Protein AF-A0A537M362-F1 (afdb_monomer_lite)

Radius of gyration: 18.37 Å; chains: 1; bounding box: 52×38×34 Å

Foldseek 3Di:
DVVCCVPPVDDDDDDDDPCCVVCVVVVVLVCQLCVPPDPPDDPVPDDPVNSVVSVCCQQCAFDVVQVRGGVVVSVPPPPPPPVPPPPDDDDD

Structure (mmCIF, N/CA/C/O backbone):
data_AF-A0A537M362-F1
#
_entry.id   AF-A0A537M362-F1
#
loop_
_atom_site.group_PDB
_atom_site.id
_atom_site.type_symbol
_atom_site.label_atom_id
_atom_site.label_alt_id
_atom_site.label_comp_id
_atom_site.label_asym_id
_atom_site.label_entity_id
_atom_site.label_seq_id
_atom_site.pdbx_PDB_ins_code
_atom_site.Cartn_x
_atom_site.Cartn_y
_atom_site.Cartn_z
_atom_site.occupancy
_atom_site.B_iso_or_equiv
_atom_site.auth_seq_id
_atom_site.auth_comp_id
_atom_site.auth_asym_id
_atom_site.auth_atom_id
_atom_site.pdbx_PDB_model_num
ATOM 1 N N . HIS A 1 1 ? -17.171 -8.900 -10.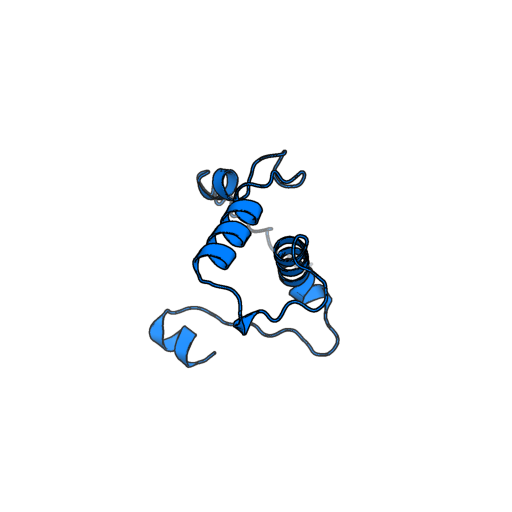772 1.00 81.12 1 HIS A N 1
ATOM 2 C CA . HIS A 1 1 ? -18.063 -8.375 -9.726 1.00 81.12 1 HIS A CA 1
ATOM 3 C C . HIS A 1 1 ? -19.120 -9.409 -9.328 1.00 81.12 1 HIS A C 1
ATOM 5 O O . HIS A 1 1 ? -19.021 -9.926 -8.228 1.00 81.12 1 HIS A O 1
ATOM 11 N N . TYR A 1 2 ? -20.001 -9.855 -10.235 1.00 88.12 2 TYR A N 1
ATOM 12 C CA . TYR A 1 2 ? -21.070 -10.828 -9.937 1.00 88.12 2 TYR A CA 1
ATOM 13 C C . TYR A 1 2 ? -20.610 -12.143 -9.268 1.00 88.12 2 TYR A C 1
ATOM 15 O O . TYR A 1 2 ? -21.292 -12.648 -8.380 1.00 88.12 2 TYR A O 1
ATOM 23 N N . LYS A 1 3 ? -19.439 -12.693 -9.643 1.00 90.44 3 LYS A N 1
ATOM 24 C CA . LYS A 1 3 ? -18.890 -13.911 -9.007 1.00 90.44 3 LYS A CA 1
ATOM 25 C C . LYS A 1 3 ? -18.548 -13.701 -7.525 1.00 90.44 3 LYS A C 1
ATOM 27 O O . LYS A 1 3 ? -18.883 -14.557 -6.717 1.00 90.44 3 LYS A O 1
ATOM 32 N N . LEU A 1 4 ? -17.932 -12.566 -7.180 1.00 89.38 4 LEU A N 1
ATOM 33 C CA . LEU A 1 4 ? -17.538 -12.238 -5.803 1.00 89.38 4 LEU A CA 1
ATOM 34 C C . LEU A 1 4 ? -18.770 -12.051 -4.915 1.00 89.38 4 LEU A C 1
ATOM 36 O O . LEU A 1 4 ? -18.842 -12.642 -3.845 1.00 89.38 4 LEU A O 1
ATOM 40 N N . THR A 1 5 ? -19.770 -11.312 -5.396 1.00 90.56 5 THR A N 1
ATOM 41 C CA . THR A 1 5 ? -21.024 -11.099 -4.662 1.00 90.56 5 THR A CA 1
ATOM 42 C C . THR A 1 5 ? -21.773 -12.409 -4.441 1.00 90.56 5 THR A C 1
ATOM 44 O O . THR A 1 5 ? -22.223 -12.678 -3.335 1.00 90.56 5 THR A O 1
ATOM 47 N N . ARG A 1 6 ? -21.846 -13.277 -5.457 1.00 91.81 6 ARG A N 1
ATOM 48 C CA . ARG A 1 6 ? -22.536 -14.568 -5.338 1.00 91.81 6 ARG A CA 1
ATOM 49 C C . ARG A 1 6 ? -21.835 -15.545 -4.390 1.00 91.81 6 ARG A C 1
ATOM 51 O O . ARG A 1 6 ? -22.514 -16.309 -3.718 1.00 91.81 6 ARG A O 1
ATOM 58 N N . GLN A 1 7 ? -20.503 -15.577 -4.389 1.00 94.94 7 GLN A N 1
ATOM 59 C CA . GLN A 1 7 ? -19.737 -16.565 -3.619 1.00 94.94 7 GLN A CA 1
ATOM 60 C C . GLN A 1 7 ? -19.423 -16.108 -2.194 1.00 94.94 7 GLN A C 1
ATOM 62 O O . GLN A 1 7 ? -19.389 -16.937 -1.294 1.00 94.94 7 GLN A O 1
ATOM 67 N N . LEU A 1 8 ? -19.171 -14.812 -1.998 1.00 93.25 8 LEU A N 1
ATOM 68 C CA . LEU A 1 8 ? -18.673 -14.260 -0.736 1.00 93.25 8 LEU A CA 1
ATOM 69 C C . LEU A 1 8 ? -19.634 -13.240 -0.108 1.00 93.25 8 LEU A C 1
ATOM 71 O O . LEU A 1 8 ? -19.344 -12.733 0.968 1.00 93.25 8 LEU A O 1
ATOM 75 N N . GLY A 1 9 ? -20.741 -12.891 -0.776 1.00 92.88 9 GLY A N 1
ATOM 76 C CA . GLY A 1 9 ? -21.664 -11.851 -0.303 1.00 92.88 9 GLY A CA 1
ATOM 77 C C . GLY A 1 9 ? -21.068 -10.440 -0.319 1.00 92.88 9 GLY A C 1
ATOM 78 O O . GLY A 1 9 ? -21.626 -9.534 0.285 1.00 92.88 9 GLY A O 1
ATOM 79 N N . VAL A 1 10 ? -19.925 -10.244 -0.986 1.00 93.38 10 VAL A N 1
ATOM 80 C CA . VAL A 1 10 ? -19.202 -8.967 -0.988 1.00 93.38 10 VAL A CA 1
ATOM 81 C C . VAL A 1 10 ? -19.745 -8.054 -2.085 1.00 93.38 10 VAL A C 1
ATOM 83 O O . VAL A 1 10 ? -19.770 -8.412 -3.270 1.00 93.38 10 VAL A O 1
ATOM 86 N N . GLU A 1 11 ? -20.155 -6.853 -1.692 1.00 92.38 11 GLU A N 1
ATOM 87 C CA . GLU A 1 11 ? -20.516 -5.786 -2.618 1.00 92.38 11 GLU A CA 1
ATOM 88 C C . GLU A 1 11 ? -19.283 -5.252 -3.348 1.00 92.38 11 GLU A C 1
ATOM 90 O O . GLU A 1 11 ? -18.173 -5.200 -2.818 1.00 92.38 11 GLU A O 1
ATOM 95 N N . THR A 1 12 ? -19.472 -4.844 -4.596 1.00 90.81 12 THR A N 1
ATOM 96 C CA . THR A 1 12 ? -18.382 -4.353 -5.438 1.00 90.81 12 THR A CA 1
ATOM 97 C C . THR A 1 12 ? -18.739 -3.003 -6.019 1.00 90.81 12 THR A C 1
ATOM 99 O O . THR A 1 12 ? -19.835 -2.836 -6.548 1.00 90.81 12 THR A O 1
ATOM 102 N N . TYR A 1 13 ? -17.774 -2.094 -6.008 1.00 89.69 13 TYR A N 1
ATOM 103 C CA . TYR A 1 13 ? -17.947 -0.716 -6.440 1.00 89.69 13 TYR A CA 1
ATOM 104 C C . TYR A 1 13 ? -16.953 -0.390 -7.556 1.00 89.69 13 TYR A C 1
ATOM 106 O O . TYR A 1 13 ? -15.813 -0.862 -7.540 1.00 89.69 13 TYR A O 1
ATOM 114 N N . PHE A 1 14 ? -17.385 0.417 -8.522 1.00 91.12 14 PHE A N 1
ATOM 115 C CA . PHE A 1 14 ? -16.528 0.978 -9.564 1.00 91.12 14 PHE A CA 1
ATOM 116 C C . PHE A 1 14 ? -16.442 2.485 -9.388 1.00 91.12 14 PHE A C 1
ATOM 118 O O . PHE A 1 14 ? -17.343 3.106 -8.835 1.00 91.12 14 PHE A O 1
ATOM 125 N N . CYS A 1 15 ? -15.345 3.063 -9.860 1.00 91.62 15 CYS A N 1
ATOM 126 C CA . CYS A 1 15 ? -15.194 4.508 -9.858 1.00 91.62 15 CYS A CA 1
ATOM 127 C C . CYS A 1 15 ? -15.912 5.105 -11.058 1.00 91.62 15 CYS A C 1
ATOM 129 O O . CYS A 1 15 ? -15.857 4.554 -12.162 1.00 91.62 15 CYS A O 1
ATOM 131 N N . ASP A 1 16 ? -16.509 6.263 -10.835 1.00 93.81 16 ASP A N 1
ATOM 132 C CA . ASP A 1 16 ? -17.120 7.068 -11.866 1.00 93.81 16 ASP A CA 1
ATOM 133 C C . ASP A 1 16 ? -16.070 7.549 -12.870 1.00 93.81 16 ASP A C 1
ATOM 135 O O . ASP A 1 16 ? -14.874 7.732 -12.588 1.00 93.81 16 ASP A O 1
ATOM 139 N N . THR A 1 17 ? -16.530 7.741 -14.102 1.00 92.38 17 THR A N 1
ATOM 140 C CA . THR A 1 17 ? -15.661 8.181 -15.191 1.00 92.38 17 THR A CA 1
ATOM 141 C C . THR A 1 17 ? -15.146 9.588 -14.890 1.00 92.38 17 THR A C 1
ATOM 143 O O . THR A 1 17 ? -15.927 10.487 -14.604 1.00 92.38 17 THR A O 1
ATOM 146 N N . ARG A 1 18 ? -13.824 9.793 -15.002 1.00 88.50 18 ARG A N 1
ATOM 147 C CA . ARG A 1 18 ? -13.116 11.041 -14.636 1.00 88.50 18 ARG A CA 1
ATOM 148 C C . ARG A 1 18 ? -13.120 11.378 -13.136 1.00 88.50 18 ARG A C 1
ATOM 150 O O . ARG A 1 18 ? -12.849 12.524 -12.790 1.00 88.50 18 ARG A O 1
ATOM 157 N N . SER A 1 19 ? -13.307 10.390 -12.259 1.00 90.50 19 SER A N 1
ATOM 158 C CA . SER A 1 19 ? -13.262 10.578 -10.800 1.00 90.50 19 SER A CA 1
ATOM 159 C C . SER A 1 19 ? -12.085 9.854 -10.126 1.00 90.50 19 SER A C 1
ATOM 161 O O . SER A 1 19 ? -12.290 8.953 -9.312 1.00 90.50 19 SER A O 1
ATOM 163 N N . PRO A 1 20 ? -10.819 10.225 -10.422 1.00 85.62 20 PRO A N 1
ATOM 164 C CA . PRO A 1 20 ? -9.645 9.558 -9.846 1.00 85.62 20 PRO A CA 1
ATOM 165 C C . PRO A 1 20 ? -9.590 9.645 -8.312 1.00 85.62 20 PRO A C 1
ATOM 167 O O . PRO A 1 20 ? -9.094 8.727 -7.662 1.00 85.62 20 PRO A O 1
ATOM 170 N N . TRP A 1 21 ? -10.170 10.689 -7.709 1.00 90.19 21 TRP A N 1
ATOM 171 C CA . TRP A 1 21 ? -10.211 10.866 -6.252 1.00 90.19 21 TRP A CA 1
ATOM 172 C C . TRP A 1 21 ? -10.925 9.726 -5.510 1.00 90.19 21 TRP A C 1
ATOM 174 O O . TRP A 1 21 ? -10.565 9.438 -4.371 1.00 90.19 21 TRP A O 1
ATOM 184 N N . GLN A 1 22 ? -11.858 9.011 -6.156 1.00 93.44 22 GLN A N 1
ATOM 185 C CA . GLN A 1 22 ? -12.514 7.828 -5.578 1.00 93.44 22 GLN A CA 1
ATOM 186 C C . GLN A 1 22 ? -11.539 6.661 -5.333 1.00 93.44 22 GLN A C 1
ATOM 188 O O . GLN A 1 22 ? -11.864 5.736 -4.593 1.00 93.44 22 GLN A O 1
ATOM 193 N N . LYS A 1 23 ? -10.325 6.707 -5.905 1.00 93.00 23 LYS A N 1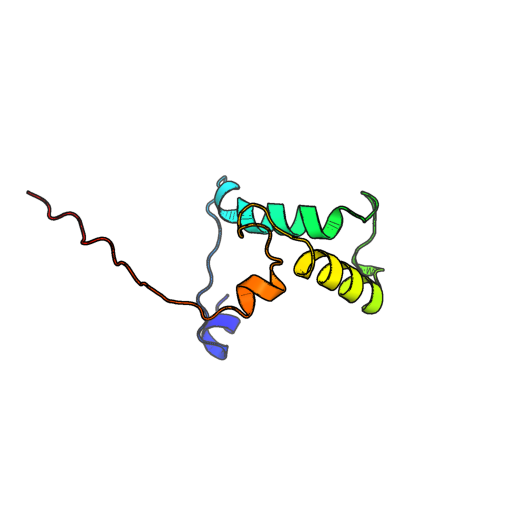
ATOM 194 C CA . LYS A 1 23 ? -9.250 5.723 -5.679 1.00 93.00 23 LYS A CA 1
ATOM 195 C C . LYS A 1 23 ? -8.062 6.267 -4.900 1.00 93.00 23 LYS A C 1
ATOM 197 O O . LYS A 1 23 ? -7.069 5.551 -4.766 1.00 93.00 23 LYS A O 1
ATOM 202 N N . GLY A 1 24 ? -8.143 7.476 -4.343 1.00 91.81 24 GLY A N 1
ATOM 203 C CA . GLY A 1 24 ? -6.987 8.128 -3.716 1.00 91.81 24 GLY A CA 1
ATOM 204 C C . GLY A 1 24 ? -6.299 7.270 -2.643 1.00 91.81 24 GLY A C 1
ATOM 205 O O . GLY A 1 24 ? -5.071 7.218 -2.573 1.00 91.81 24 GLY A O 1
ATOM 206 N N . GLY A 1 25 ? -7.075 6.519 -1.852 1.00 90.69 25 GLY A N 1
ATOM 207 C CA . GLY A 1 25 ? -6.535 5.595 -0.848 1.00 90.69 25 GLY A CA 1
ATOM 208 C C . GLY A 1 25 ? -5.720 4.444 -1.450 1.00 90.69 25 GLY A C 1
ATOM 209 O O . GLY A 1 25 ? -4.605 4.173 -0.999 1.00 90.69 25 GLY A O 1
ATOM 210 N N . VAL A 1 26 ? -6.248 3.807 -2.49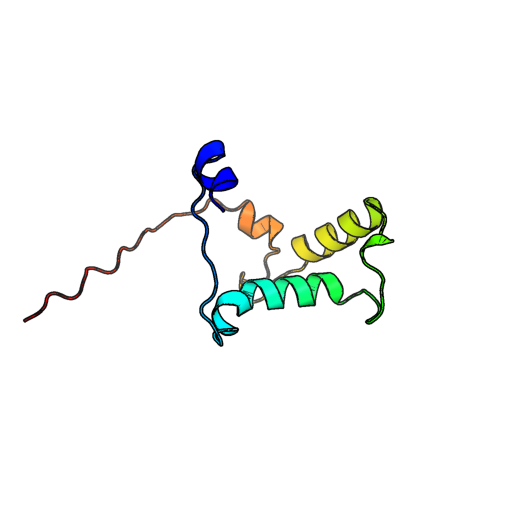9 1.00 91.75 26 VAL A N 1
ATOM 211 C CA . VAL A 1 26 ? -5.594 2.696 -3.209 1.00 91.75 26 VAL A CA 1
ATOM 212 C C . VAL A 1 26 ? -4.327 3.180 -3.912 1.00 91.75 26 VAL A C 1
ATOM 214 O O . VAL A 1 26 ? -3.277 2.552 -3.792 1.00 91.75 26 VAL A O 1
ATOM 217 N N . GLU A 1 27 ? -4.387 4.327 -4.587 1.00 94.44 27 GLU A N 1
ATOM 218 C CA . GLU A 1 27 ? -3.236 4.909 -5.284 1.00 94.44 27 GLU A CA 1
ATOM 219 C C . GLU A 1 27 ? -2.107 5.279 -4.309 1.00 94.44 27 GLU A C 1
ATOM 221 O O . GLU A 1 27 ? -0.941 4.954 -4.553 1.00 94.44 27 GLU A O 1
ATOM 226 N N . ASN A 1 28 ? -2.438 5.860 -3.149 1.00 92.31 28 ASN A N 1
ATOM 227 C CA . ASN A 1 28 ? -1.466 6.119 -2.083 1.00 92.31 28 ASN A CA 1
ATOM 228 C C . ASN A 1 28 ? -0.860 4.821 -1.517 1.00 92.31 28 ASN A C 1
ATOM 230 O O . ASN A 1 28 ? 0.346 4.771 -1.258 1.00 92.31 28 ASN A O 1
ATOM 234 N N . ALA A 1 29 ? -1.656 3.764 -1.332 1.00 92.88 29 ALA A N 1
ATOM 235 C CA . ALA A 1 29 ? -1.152 2.473 -0.863 1.00 92.88 29 ALA A CA 1
ATOM 236 C C 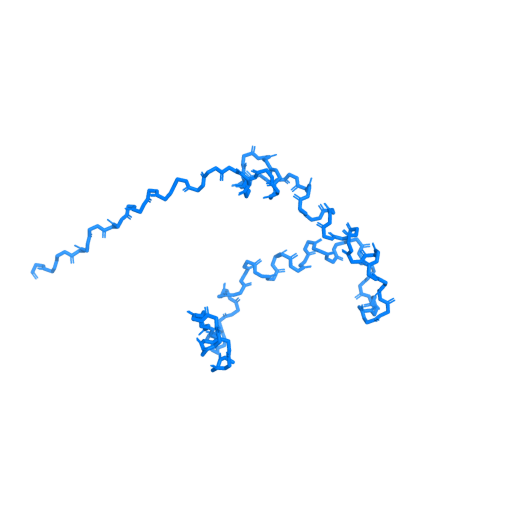. ALA A 1 29 ? -0.172 1.845 -1.869 1.00 92.88 29 ALA A C 1
ATOM 238 O O . ALA A 1 29 ? 0.946 1.485 -1.490 1.00 92.88 29 ALA A O 1
ATOM 239 N N . ILE A 1 30 ? -0.534 1.810 -3.157 1.00 93.19 30 ILE A N 1
ATOM 240 C CA . ILE A 1 30 ? 0.327 1.309 -4.240 1.00 93.19 30 ILE A CA 1
ATOM 241 C C . ILE A 1 30 ? 1.624 2.123 -4.327 1.00 93.19 30 ILE A C 1
ATOM 243 O O . ILE A 1 30 ? 2.710 1.550 -4.424 1.00 93.19 30 ILE A O 1
ATOM 247 N N . GLY A 1 31 ? 1.542 3.454 -4.241 1.00 93.25 31 GLY A N 1
ATOM 248 C CA . GLY A 1 31 ? 2.720 4.325 -4.261 1.00 93.25 31 GLY A CA 1
ATOM 249 C C . GLY A 1 31 ? 3.698 4.045 -3.115 1.00 93.25 31 GLY A C 1
ATOM 250 O O . GLY A 1 31 ? 4.911 4.145 -3.291 1.00 93.25 31 GLY A O 1
ATOM 251 N N . ARG A 1 32 ? 3.194 3.644 -1.942 1.00 93.62 32 ARG A N 1
ATOM 252 C CA . ARG A 1 32 ? 4.030 3.254 -0.797 1.00 93.62 32 ARG A CA 1
ATOM 253 C C . ARG A 1 32 ? 4.657 1.880 -0.975 1.00 93.62 32 ARG A C 1
ATOM 255 O O . ARG A 1 32 ? 5.850 1.757 -0.722 1.00 93.62 32 ARG A O 1
ATOM 262 N N . LEU A 1 33 ? 3.885 0.896 -1.438 1.00 93.25 33 LEU A N 1
ATOM 263 C CA . LEU A 1 33 ? 4.380 -0.454 -1.735 1.00 93.25 33 LEU A CA 1
ATOM 264 C C . LEU A 1 33 ? 5.506 -0.431 -2.774 1.00 93.25 33 LEU A C 1
ATOM 266 O O . LEU A 1 33 ? 6.464 -1.186 -2.671 1.00 93.25 33 LEU A O 1
ATOM 270 N N . ARG A 1 34 ? 5.422 0.472 -3.755 1.00 93.75 34 ARG A N 1
ATOM 271 C CA . ARG A 1 34 ? 6.409 0.579 -4.837 1.00 93.75 34 ARG A CA 1
ATOM 272 C C . ARG A 1 34 ? 7.583 1.510 -4.538 1.00 93.75 34 ARG A C 1
ATOM 274 O O . ARG A 1 34 ? 8.462 1.631 -5.381 1.00 93.75 34 ARG A O 1
ATOM 281 N N . ARG A 1 35 ? 7.623 2.179 -3.380 1.00 92.12 35 ARG A N 1
ATOM 282 C CA . ARG A 1 35 ? 8.606 3.244 -3.103 1.00 92.12 35 ARG A CA 1
ATOM 283 C C . ARG A 1 35 ? 10.057 2.757 -3.133 1.00 92.12 35 ARG A C 1
ATOM 285 O O . ARG A 1 35 ? 10.937 3.518 -3.516 1.00 92.12 35 ARG A O 1
ATOM 292 N N . THR A 1 36 ? 10.295 1.517 -2.718 1.00 89.00 36 THR A N 1
ATOM 293 C CA . THR A 1 36 ? 11.627 0.894 -2.688 1.00 89.00 36 THR A CA 1
ATOM 294 C C . THR A 1 36 ? 11.996 0.217 -4.007 1.00 89.00 36 THR A C 1
ATOM 296 O O . THR A 1 36 ? 13.147 -0.170 -4.194 1.00 89.00 36 THR A O 1
ATOM 299 N N . LEU A 1 37 ? 11.045 0.086 -4.938 1.00 92.75 37 LEU A N 1
ATOM 300 C CA . LEU A 1 37 ? 11.274 -0.536 -6.233 1.00 92.75 37 LEU A CA 1
ATOM 301 C C . LEU A 1 37 ? 11.753 0.503 -7.257 1.00 92.75 37 LEU A C 1
ATOM 303 O O . LEU A 1 37 ? 11.189 1.598 -7.341 1.00 92.75 37 LEU A O 1
ATOM 307 N N . PRO A 1 38 ? 12.733 0.156 -8.109 1.00 93.38 38 PRO A N 1
ATOM 308 C CA . PRO A 1 38 ? 13.037 0.938 -9.298 1.00 93.38 38 PRO A CA 1
ATOM 309 C C . PRO A 1 38 ? 11.786 1.216 -10.148 1.00 93.38 38 PRO A C 1
ATOM 311 O O . PRO A 1 38 ? 10.884 0.389 -10.287 1.00 93.38 38 PRO A O 1
ATOM 314 N N . ARG A 1 39 ? 11.730 2.391 -10.785 1.00 89.88 39 ARG A N 1
ATOM 315 C CA . ARG A 1 39 ? 10.537 2.839 -11.531 1.00 89.88 39 ARG A CA 1
ATOM 316 C C . ARG A 1 39 ? 10.100 1.863 -12.636 1.00 89.88 39 ARG A C 1
ATOM 318 O O . ARG A 1 39 ? 8.908 1.767 -12.918 1.00 89.88 39 ARG A O 1
ATOM 325 N N . LYS A 1 40 ? 11.057 1.159 -13.249 1.00 92.56 40 LYS A N 1
ATOM 326 C CA . LYS A 1 40 ? 10.855 0.206 -14.354 1.00 92.56 40 LYS A CA 1
ATOM 327 C C . LYS A 1 40 ? 10.902 -1.266 -13.912 1.00 92.56 40 LYS A C 1
ATOM 329 O O . LYS A 1 40 ? 11.122 -2.133 -14.749 1.00 92.56 40 LYS A O 1
ATOM 334 N N . THR A 1 41 ? 10.732 -1.561 -12.621 1.00 93.00 41 THR A N 1
ATOM 335 C CA . THR A 1 41 ? 10.678 -2.950 -12.141 1.00 93.00 41 THR A CA 1
ATOM 336 C C . THR A 1 41 ? 9.526 -3.705 -12.796 1.00 93.00 41 THR A C 1
ATOM 338 O O . THR A 1 41 ? 8.379 -3.257 -12.732 1.00 93.00 41 THR A O 1
ATOM 341 N N . ASN A 1 42 ? 9.830 -4.861 -13.389 1.00 93.56 42 ASN A N 1
ATOM 342 C CA . ASN A 1 42 ? 8.817 -5.806 -13.837 1.00 93.56 42 ASN A CA 1
ATOM 343 C C . ASN A 1 42 ? 8.235 -6.533 -12.614 1.00 93.56 42 ASN A C 1
ATOM 345 O O . ASN A 1 42 ? 8.937 -7.306 -11.961 1.00 93.56 42 ASN A O 1
ATOM 349 N N . LEU A 1 43 ? 6.964 -6.278 -12.299 1.00 90.50 43 LEU A N 1
ATOM 350 C CA . LEU A 1 43 ? 6.310 -6.858 -11.124 1.00 90.50 43 LEU A CA 1
ATOM 351 C C . LEU A 1 43 ? 6.113 -8.372 -11.253 1.00 90.50 43 LEU A C 1
ATOM 353 O O . LEU A 1 43 ? 6.197 -9.064 -10.245 1.00 90.50 43 LEU A O 1
ATOM 357 N N . ASP A 1 44 ? 5.954 -8.886 -12.474 1.00 93.31 44 ASP A N 1
ATOM 358 C CA . ASP A 1 44 ? 5.747 -10.318 -12.725 1.00 93.31 44 ASP A CA 1
ATOM 359 C C . ASP A 1 44 ? 7.014 -11.143 -12.455 1.00 93.31 44 ASP A C 1
ATOM 361 O O . ASP A 1 44 ? 6.950 -12.352 -12.260 1.00 93.31 44 ASP A O 1
ATOM 365 N N . SER A 1 45 ? 8.180 -10.487 -12.424 1.00 94.38 45 SER A N 1
ATOM 366 C CA . SER A 1 45 ? 9.461 -11.120 -12.087 1.00 94.38 45 SER A CA 1
ATOM 367 C C . SER A 1 45 ? 9.765 -11.159 -10.587 1.00 94.38 45 SER A C 1
ATOM 369 O O . SER A 1 45 ? 10.776 -11.738 -10.190 1.00 94.38 45 SER A O 1
ATOM 371 N N . LEU A 1 46 ? 8.934 -10.532 -9.747 1.00 93.94 46 LEU A N 1
ATOM 372 C CA . LEU A 1 46 ? 9.151 -10.527 -8.303 1.00 93.94 46 LEU A CA 1
ATOM 373 C C . LEU A 1 46 ? 8.851 -11.905 -7.719 1.00 93.94 46 LEU A C 1
ATOM 375 O O . LEU A 1 46 ? 7.793 -12.484 -7.959 1.00 93.94 46 LEU A O 1
ATOM 379 N N . SER A 1 47 ? 9.774 -12.417 -6.906 1.00 96.12 47 SER A N 1
ATOM 380 C CA . SER A 1 47 ? 9.528 -13.652 -6.168 1.00 96.12 47 SER A CA 1
ATOM 381 C C . SER A 1 47 ? 8.495 -13.422 -5.060 1.00 96.12 47 SER A C 1
ATOM 383 O O . SER A 1 47 ? 8.385 -12.316 -4.525 1.00 96.12 47 SER A O 1
ATOM 385 N N . ASN A 1 48 ? 7.796 -14.481 -4.636 1.00 95.81 48 ASN A N 1
ATOM 386 C CA . ASN A 1 48 ? 6.884 -14.408 -3.485 1.00 95.81 48 ASN A CA 1
ATOM 387 C C . ASN A 1 48 ? 7.582 -13.834 -2.242 1.00 95.81 48 ASN A C 1
ATOM 389 O O . ASN A 1 48 ? 7.030 -12.980 -1.560 1.00 95.81 48 ASN A O 1
ATOM 393 N N . ARG A 1 49 ? 8.849 -14.205 -2.016 1.00 96.44 49 ARG A N 1
ATOM 394 C CA . ARG A 1 49 ? 9.654 -13.680 -0.907 1.00 96.44 49 ARG A CA 1
ATOM 395 C C . ARG A 1 49 ? 9.867 -12.168 -1.000 1.00 96.44 49 ARG A C 1
ATOM 397 O O . ARG A 1 49 ? 9.946 -11.499 0.029 1.00 96.44 49 ARG A O 1
ATOM 404 N N . ASP A 1 50 ? 10.019 -11.623 -2.202 1.00 94.06 50 ASP A N 1
ATOM 405 C CA . ASP A 1 50 ? 10.169 -10.179 -2.382 1.00 94.06 50 ASP A CA 1
ATOM 406 C C . ASP A 1 50 ? 8.841 -9.460 -2.157 1.00 94.06 50 ASP A C 1
ATOM 408 O O . ASP A 1 50 ? 8.823 -8.422 -1.496 1.00 94.06 50 ASP A O 1
ATOM 412 N N . LEU A 1 51 ? 7.727 -10.044 -2.607 1.00 93.88 51 LEU A N 1
ATOM 413 C CA . LEU A 1 51 ? 6.389 -9.535 -2.303 1.00 93.88 51 LEU A CA 1
ATOM 414 C C . LEU A 1 51 ? 6.123 -9.521 -0.793 1.00 93.88 51 LEU A C 1
ATOM 416 O O . LEU A 1 51 ? 5.705 -8.490 -0.267 1.00 93.88 51 LEU A O 1
ATOM 420 N N . ASP A 1 52 ? 6.455 -10.598 -0.080 1.00 95.31 52 ASP A N 1
ATOM 421 C CA . ASP A 1 52 ? 6.295 -10.687 1.375 1.00 95.31 52 ASP A CA 1
ATOM 422 C C . ASP A 1 52 ? 7.105 -9.611 2.101 1.00 95.31 52 ASP A C 1
ATOM 424 O O . ASP A 1 52 ? 6.611 -8.973 3.032 1.00 95.31 52 ASP A O 1
ATOM 428 N N . LYS A 1 53 ? 8.336 -9.340 1.647 1.00 94.81 53 LYS A N 1
ATOM 429 C CA . LYS A 1 53 ? 9.151 -8.244 2.193 1.00 94.81 53 LYS A CA 1
ATOM 430 C C . LYS A 1 53 ? 8.502 -6.882 1.961 1.00 94.81 53 LYS A C 1
ATOM 432 O O . LYS A 1 53 ? 8.503 -6.062 2.876 1.00 94.81 53 LYS A O 1
ATOM 437 N N . LEU A 1 54 ? 7.958 -6.622 0.770 1.00 94.56 54 LEU A N 1
ATOM 438 C CA . LEU A 1 54 ? 7.281 -5.354 0.469 1.00 94.56 54 LEU A CA 1
ATOM 439 C C . LEU A 1 54 ? 6.024 -5.178 1.326 1.00 94.56 54 LEU A C 1
ATOM 441 O O . LEU A 1 54 ? 5.791 -4.092 1.862 1.00 94.56 54 LEU A O 1
ATOM 445 N N . VAL A 1 55 ? 5.241 -6.246 1.495 1.00 95.00 55 VAL A N 1
ATOM 446 C CA . VAL A 1 55 ? 4.062 -6.253 2.367 1.00 95.00 55 VAL A CA 1
ATOM 447 C C . VAL A 1 55 ? 4.478 -6.004 3.812 1.00 95.00 55 VAL A C 1
ATOM 449 O O . VAL A 1 55 ? 3.950 -5.082 4.427 1.00 95.00 55 VAL A O 1
ATOM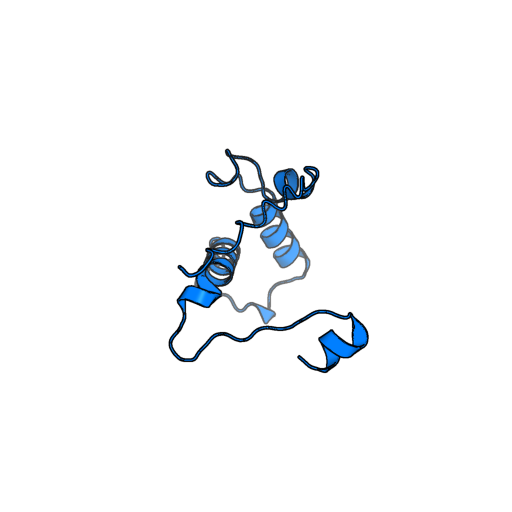 452 N N . ALA A 1 56 ? 5.475 -6.728 4.323 1.00 95.38 56 ALA A N 1
ATOM 453 C CA . ALA A 1 56 ? 5.977 -6.559 5.684 1.00 95.38 56 ALA A CA 1
ATOM 454 C C . ALA A 1 56 ? 6.502 -5.137 5.937 1.00 95.38 56 ALA A C 1
ATOM 456 O O . ALA A 1 56 ? 6.230 -4.554 6.985 1.00 95.38 56 ALA A O 1
ATOM 457 N N . GLN A 1 57 ? 7.218 -4.540 4.981 1.00 94.94 57 GLN A N 1
ATOM 458 C CA . GLN A 1 57 ? 7.631 -3.137 5.072 1.00 94.94 57 GLN A CA 1
ATOM 459 C C . GLN A 1 57 ? 6.412 -2.213 5.141 1.00 94.94 57 GLN A C 1
ATOM 461 O O . GLN A 1 57 ? 6.351 -1.326 5.992 1.00 94.94 57 GLN A O 1
ATOM 466 N N . TYR A 1 58 ? 5.416 -2.418 4.279 1.00 95.25 58 TYR A N 1
ATOM 467 C CA . TYR A 1 58 ? 4.215 -1.589 4.243 1.00 95.25 58 TYR A CA 1
ATOM 468 C C . TYR A 1 58 ? 3.394 -1.665 5.538 1.00 95.25 58 TYR A C 1
ATOM 470 O O . TYR A 1 58 ? 2.977 -0.612 6.043 1.00 95.25 58 TYR A O 1
ATOM 478 N N . THR A 1 59 ? 3.175 -2.876 6.062 1.00 95.31 59 THR A N 1
ATOM 479 C CA . THR A 1 59 ? 2.350 -3.148 7.249 1.00 95.31 59 THR A CA 1
ATOM 480 C C . THR A 1 59 ? 3.028 -2.741 8.549 1.00 95.31 59 THR A C 1
ATOM 482 O O . THR A 1 59 ? 2.318 -2.383 9.482 1.00 95.31 59 THR A O 1
ATOM 485 N N . ASN A 1 60 ? 4.366 -2.733 8.592 1.00 95.69 60 ASN A N 1
ATOM 486 C CA . ASN A 1 60 ? 5.156 -2.342 9.766 1.00 95.69 60 ASN A CA 1
ATOM 487 C C . ASN A 1 60 ? 5.697 -0.903 9.698 1.00 95.69 60 ASN A C 1
ATOM 489 O O . ASN A 1 60 ? 6.484 -0.507 10.549 1.00 95.69 60 ASN A O 1
ATOM 493 N N . THR A 1 61 ? 5.307 -0.097 8.703 1.00 95.50 61 THR A N 1
ATOM 494 C CA . THR A 1 61 ? 5.704 1.321 8.639 1.00 95.50 61 THR A CA 1
ATOM 495 C C . THR A 1 61 ? 4.712 2.197 9.421 1.00 95.50 61 THR A C 1
ATOM 497 O O . THR A 1 61 ? 3.564 2.320 8.968 1.00 95.50 61 THR A O 1
ATOM 500 N N . PRO A 1 62 ? 5.143 2.886 10.500 1.00 96.31 62 PRO A N 1
ATOM 501 C CA . PRO A 1 62 ? 4.330 3.835 11.265 1.00 96.31 62 PRO A CA 1
ATOM 502 C C . PRO A 1 62 ? 3.645 4.902 10.409 1.00 96.31 62 PRO A C 1
ATOM 504 O O . PRO A 1 62 ? 4.234 5.443 9.465 1.00 96.31 62 PRO A O 1
ATOM 507 N N . ARG A 1 63 ? 2.395 5.253 10.738 1.00 94.81 63 ARG A N 1
ATOM 508 C CA . ARG A 1 63 ? 1.620 6.274 10.014 1.00 94.81 63 ARG A CA 1
ATOM 509 C C . ARG A 1 63 ? 1.193 7.401 10.939 1.00 94.81 63 ARG A C 1
ATOM 511 O O . ARG A 1 63 ? 0.486 7.179 11.911 1.00 94.81 63 ARG A O 1
ATOM 518 N N . LYS A 1 64 ? 1.513 8.643 10.563 1.00 94.44 64 LYS A N 1
ATOM 519 C CA . LYS A 1 64 ? 1.063 9.842 11.292 1.00 94.44 64 LYS A CA 1
ATOM 520 C C . LYS A 1 64 ? -0.464 9.890 11.463 1.00 94.44 64 LYS A C 1
ATOM 522 O O . LYS A 1 64 ? -0.939 10.258 12.526 1.00 94.44 64 LYS A O 1
ATOM 527 N N . CYS A 1 65 ? -1.228 9.473 10.448 1.00 91.50 65 CYS A N 1
ATOM 528 C CA . CYS A 1 65 ? -2.695 9.425 10.511 1.00 91.50 65 CYS A CA 1
ATOM 529 C C . CYS A 1 65 ? -3.252 8.341 11.452 1.00 91.50 65 CYS A C 1
ATOM 531 O O . CYS A 1 65 ? -4.444 8.349 11.720 1.00 91.50 65 CYS A O 1
ATOM 533 N N . LEU A 1 66 ? -2.408 7.426 11.938 1.00 91.88 66 LEU A N 1
ATOM 534 C CA . LEU A 1 66 ? -2.742 6.403 12.932 1.00 91.88 66 LEU A CA 1
ATOM 535 C C . LEU A 1 66 ? -2.079 6.712 14.287 1.00 91.88 66 LEU A C 1
ATOM 537 O O . LEU A 1 66 ? -1.761 5.803 15.041 1.00 91.88 66 LEU A O 1
ATOM 541 N N . GLY A 1 67 ? -1.749 7.979 14.568 1.00 94.44 67 GLY A N 1
ATOM 542 C CA . GLY A 1 67 ? -1.037 8.336 15.802 1.00 94.44 67 GLY A CA 1
ATOM 543 C C . GLY A 1 67 ? 0.364 7.723 15.892 1.00 94.44 67 GLY A C 1
ATOM 544 O O . GLY A 1 67 ? 0.827 7.408 16.979 1.00 94.44 67 GLY A O 1
ATOM 545 N N . PHE A 1 68 ? 1.027 7.538 14.745 1.00 95.19 68 PHE A N 1
ATOM 546 C CA . PHE A 1 68 ? 2.317 6.850 14.612 1.00 95.19 68 PHE A CA 1
ATOM 547 C C . PHE A 1 68 ? 2.296 5.347 14.927 1.00 95.19 68 PHE A C 1
ATOM 549 O O . PHE A 1 68 ? 3.357 4.739 15.003 1.00 95.19 68 PHE A O 1
ATOM 556 N N . GLN A 1 69 ? 1.123 4.717 14.986 1.00 95.62 69 GLN A N 1
ATOM 557 C CA . GLN A 1 69 ? 1.019 3.257 14.956 1.00 95.62 69 GLN A CA 1
ATOM 558 C C . GLN A 1 69 ? 1.247 2.709 13.542 1.00 95.62 69 GLN A C 1
ATOM 560 O O . GLN A 1 69 ? 1.064 3.403 12.527 1.00 95.62 69 GLN A O 1
ATOM 565 N N . THR A 1 70 ? 1.658 1.449 13.462 1.00 96.38 70 THR A N 1
ATOM 566 C CA . THR A 1 70 ? 1.739 0.701 12.207 1.00 96.38 70 THR A CA 1
ATOM 567 C C . THR A 1 70 ? 0.347 0.229 11.766 1.00 96.38 70 THR A C 1
ATOM 569 O O . THR A 1 70 ? -0.542 0.036 12.598 1.00 96.38 70 THR A O 1
ATOM 572 N N . PRO A 1 71 ? 0.114 0.015 10.458 1.00 94.69 71 PRO A N 1
ATOM 573 C CA . PRO A 1 71 ? -1.124 -0.600 9.988 1.00 94.69 71 PRO A CA 1
ATOM 574 C C . PRO A 1 71 ? -1.441 -1.943 10.658 1.00 94.69 71 PRO A C 1
ATOM 576 O O . PRO A 1 71 ? -2.607 -2.210 10.924 1.00 94.69 71 PRO A O 1
ATOM 579 N N . ALA A 1 72 ? -0.426 -2.767 10.940 1.00 95.44 72 ALA A N 1
ATOM 580 C CA . ALA A 1 72 ? -0.611 -4.039 11.635 1.00 95.44 72 ALA A CA 1
ATOM 581 C C . ALA A 1 72 ? -1.124 -3.838 13.070 1.00 95.44 72 ALA A C 1
ATOM 583 O O . ALA A 1 72 ? -2.097 -4.472 13.466 1.00 95.44 72 ALA A O 1
ATOM 584 N N . GLU A 1 73 ? -0.526 -2.912 13.822 1.00 94.88 73 GLU A N 1
ATOM 585 C CA . GLU A 1 73 ? -0.977 -2.574 15.177 1.00 94.88 73 GLU A CA 1
ATOM 586 C C . GLU A 1 73 ? -2.404 -2.027 15.174 1.00 94.88 73 GLU A C 1
ATOM 588 O O . GLU A 1 73 ? -3.236 -2.505 15.939 1.00 94.88 73 GLU A O 1
ATOM 593 N N . ALA A 1 74 ? -2.705 -1.073 14.287 1.00 93.19 74 ALA A N 1
ATOM 594 C CA . ALA A 1 74 ? -4.030 -0.465 14.189 1.00 93.19 74 ALA A CA 1
ATOM 595 C C . ALA A 1 74 ? -5.113 -1.474 13.779 1.00 93.19 74 ALA A C 1
ATOM 597 O O . ALA A 1 74 ? -6.253 -1.353 14.214 1.00 93.19 74 ALA A O 1
ATOM 598 N N . PHE A 1 75 ? -4.767 -2.473 12.962 1.00 90.69 75 PHE A N 1
ATOM 599 C CA . PHE A 1 75 ? -5.688 -3.541 12.575 1.00 90.69 75 PHE A CA 1
ATOM 600 C C . PHE A 1 75 ? -5.984 -4.512 13.726 1.00 90.69 75 PHE A C 1
ATOM 602 O O . PHE A 1 75 ? -7.096 -5.020 13.825 1.00 90.69 75 PHE A O 1
ATOM 609 N N . LEU A 1 76 ? -4.998 -4.772 14.590 1.00 89.56 76 LEU A N 1
ATOM 610 C CA . LEU A 1 76 ? -5.158 -5.634 15.765 1.00 89.56 76 LEU A CA 1
ATOM 611 C C . LEU A 1 76 ? -5.891 -4.940 16.922 1.00 89.56 76 LEU A C 1
ATOM 613 O O . LEU A 1 76 ? -6.355 -5.622 17.837 1.00 89.56 76 LEU A O 1
ATOM 617 N N . GLN A 1 77 ? -6.008 -3.608 16.901 1.00 83.75 77 GLN A N 1
ATOM 618 C CA . GLN A 1 77 ? -6.856 -2.901 17.857 1.00 83.75 77 GLN A CA 1
ATOM 619 C C . GLN A 1 77 ? -8.325 -3.291 17.638 1.00 83.75 77 GLN A C 1
ATOM 621 O O . GLN A 1 77 ? -8.771 -3.366 16.490 1.00 83.75 77 GLN A O 1
ATOM 626 N N . PRO A 1 78 ? -9.112 -3.502 18.710 1.00 68.69 78 PRO A N 1
ATOM 627 C CA . PRO A 1 78 ? -10.542 -3.727 18.580 1.00 68.69 78 PRO A CA 1
ATOM 628 C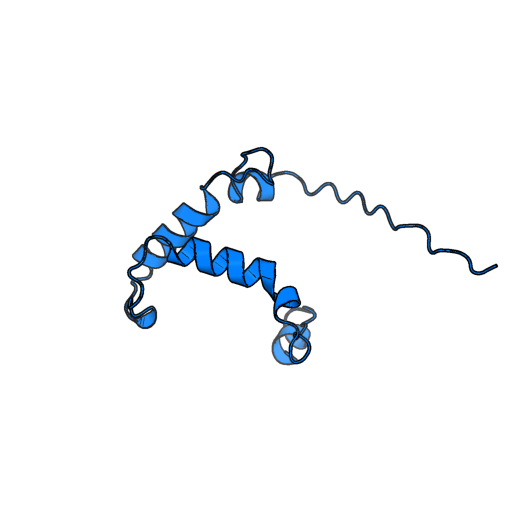 C . PRO A 1 78 ? -11.163 -2.582 17.780 1.00 68.69 78 PRO A C 1
ATOM 630 O O . PRO A 1 78 ? -11.088 -1.421 18.188 1.00 68.69 78 PRO A O 1
ATOM 633 N N . LEU A 1 79 ? -11.783 -2.902 16.641 1.00 63.88 79 LEU A N 1
ATOM 634 C CA . LEU A 1 79 ? -12.622 -1.958 15.913 1.00 63.88 79 LEU A CA 1
ATOM 635 C C . LEU A 1 79 ? -13.813 -1.624 16.817 1.00 63.88 79 LEU A C 1
ATOM 637 O O . LEU A 1 79 ? -14.844 -2.293 16.787 1.00 63.88 79 LEU A O 1
ATOM 641 N N . HIS A 1 80 ? -13.672 -0.597 17.653 1.00 55.78 80 HIS A N 1
ATOM 642 C CA . HIS A 1 80 ? -14.808 0.051 18.286 1.00 55.78 80 HIS A CA 1
ATOM 643 C C . HIS A 1 80 ? -15.609 0.714 17.165 1.00 55.78 80 HIS A C 1
ATOM 645 O O . HIS A 1 80 ? -15.381 1.870 16.809 1.00 55.78 80 HIS A O 1
ATOM 651 N N . PHE A 1 81 ? -16.546 -0.034 16.583 1.00 52.75 81 PHE A N 1
ATOM 652 C CA . PHE A 1 81 ? -17.612 0.523 15.767 1.00 52.75 81 PHE A CA 1
ATOM 653 C C . PHE A 1 81 ? -18.497 1.379 16.677 1.00 52.75 81 PHE A C 1
ATOM 655 O O . PHE A 1 81 ? -19.566 0.962 17.115 1.00 52.75 81 PHE A O 1
ATOM 662 N N . LYS A 1 82 ? -18.073 2.612 16.961 1.00 46.75 82 LYS A N 1
ATOM 663 C CA . LYS A 1 82 ? -19.040 3.670 17.228 1.00 46.75 82 LYS A CA 1
ATOM 664 C C . LYS A 1 82 ? -19.628 4.040 15.877 1.00 46.75 82 LYS A C 1
ATOM 666 O O . LYS A 1 82 ? -19.128 4.915 15.179 1.00 46.75 82 LYS A O 1
ATOM 671 N N . CYS A 1 83 ? -20.639 3.280 15.469 1.00 49.22 83 CYS A N 1
ATOM 672 C CA . CYS A 1 83 ? -21.533 3.688 14.402 1.00 49.22 83 CYS A CA 1
ATOM 673 C C . CYS A 1 83 ? -22.323 4.888 14.936 1.00 49.22 83 CYS A C 1
ATOM 675 O O . CYS A 1 83 ? -23.423 4.748 15.459 1.00 49.22 83 CYS A O 1
ATOM 677 N N . GLU A 1 84 ? -21.713 6.071 14.903 1.00 47.06 84 GLU A N 1
ATOM 678 C CA . GLU A 1 84 ? -22.455 7.317 15.015 1.00 47.06 84 GLU A CA 1
ATOM 679 C C . GLU A 1 84 ? -23.096 7.534 13.651 1.00 47.06 84 GLU A C 1
ATOM 681 O O . GLU A 1 84 ? -22.549 8.188 12.765 1.00 47.06 84 GLU A O 1
ATOM 686 N N . SER A 1 85 ? -24.242 6.885 13.455 1.00 47.75 85 SER A N 1
ATOM 687 C CA . SER A 1 85 ? -25.184 7.275 12.421 1.00 47.75 85 SER A CA 1
ATOM 688 C C . SER A 1 85 ? -25.467 8.756 12.642 1.00 47.75 85 SER A C 1
ATOM 690 O O . SER A 1 85 ? -26.102 9.123 13.631 1.00 47.75 85 SER A O 1
ATOM 692 N N . THR A 1 86 ? -24.965 9.619 11.762 1.00 55.06 86 THR A N 1
ATOM 693 C CA . THR A 1 86 ? -25.418 11.005 11.681 1.00 55.06 86 THR A CA 1
ATOM 694 C C . THR A 1 86 ? -26.947 10.963 11.623 1.00 55.06 86 THR A C 1
ATOM 696 O O . THR A 1 86 ? -27.480 10.315 10.716 1.00 55.06 86 THR A O 1
ATOM 699 N N . PRO A 1 87 ? -27.683 11.580 12.567 1.00 47.44 87 PRO A N 1
ATOM 700 C CA . PRO A 1 87 ? -29.127 11.662 12.442 1.00 47.44 87 PRO A CA 1
ATOM 701 C C . PRO A 1 87 ? -29.414 12.396 11.136 1.00 47.44 87 PRO A C 1
ATOM 703 O O . PRO A 1 87 ? -28.876 13.482 10.905 1.00 47.44 87 PRO A O 1
ATOM 706 N N . GLY A 1 88 ? -30.184 11.762 10.252 1.00 49.41 88 GLY A N 1
ATOM 707 C CA . GLY A 1 88 ? -30.582 12.362 8.988 1.00 49.41 88 GLY A CA 1
ATOM 708 C C . GLY A 1 88 ? -31.168 13.749 9.236 1.00 49.41 88 GLY A C 1
ATOM 709 O O . GLY A 1 88 ? -31.981 13.934 10.139 1.00 49.41 88 GLY A O 1
ATOM 710 N N . SER A 1 89 ? -30.723 14.725 8.449 1.00 55.47 89 SER A N 1
ATOM 711 C CA . SER A 1 89 ? -31.325 16.053 8.407 1.00 55.47 89 SER A CA 1
ATOM 712 C C . SER A 1 89 ? -32.818 15.905 8.116 1.00 55.47 89 SER A C 1
ATOM 714 O O . SER A 1 89 ? -33.186 15.511 7.010 1.00 55.47 89 SER A O 1
ATOM 716 N N . SER A 1 90 ? -33.676 16.222 9.087 1.00 42.03 90 SER A N 1
ATOM 717 C CA . SER A 1 90 ? -35.105 16.411 8.839 1.00 42.03 90 SER A CA 1
ATOM 718 C C . SER A 1 90 ? -35.287 17.543 7.820 1.00 42.03 90 SER A C 1
ATOM 720 O O . SER A 1 90 ? -34.673 18.600 7.997 1.00 42.03 90 SER A O 1
ATOM 722 N N . PRO A 1 91 ? -36.095 17.370 6.763 1.00 63.75 91 PRO A N 1
ATOM 723 C CA . PRO A 1 91 ? -36.532 18.495 5.956 1.00 63.75 91 PRO A CA 1
ATOM 724 C C . PRO A 1 91 ? -37.610 19.258 6.737 1.00 63.75 91 PRO A C 1
ATOM 726 O O . PRO A 1 91 ? -38.535 18.647 7.278 1.00 63.75 91 PRO A O 1
ATOM 729 N N . GLY A 1 92 ? -37.425 20.574 6.851 1.00 48.28 92 GLY A N 1
ATOM 730 C CA . GLY A 1 92 ? -38.474 21.506 7.269 1.00 48.28 92 GLY A CA 1
ATOM 731 C C . GLY A 1 92 ? -39.446 21.816 6.142 1.00 48.28 92 GLY A C 1
ATOM 732 O O . GLY A 1 92 ? -39.132 21.472 4.978 1.00 48.28 92 GLY A O 1
#

pLDDT: mean 86.22, std 15.22, range [42.03, 96.44]

Secondary structure (DSSP, 8-state):
-HHHHHHH------PPTT-GGGGHHHHHHHHHHTTTS-TT--GGG--HHHHHHHHHHHHTS--GGGTT--HHHHHHS--------PPP----

Sequence (92 aa):
HYKLTRQLGVETYFCDTRSPWQKGGVENAIGRLRRTLPRKTNLDSLSNRDLDKLVAQYTNTPRKCLGFQTPAEAFLQPLHFKCESTPGSSPG